Protein AF-A0A6I5RWN8-F1 (afdb_monomer)

pLDDT: mean 81.0, std 13.67, range [43.34, 94.75]

Organism: NCBI:txid2364649

Sequence (73 aa):
MEGRLITRVLAVDPANYQVTIEGPDKNPLVIQLTDKAKALHNLKVGDNVDIHVVRSIAYVLDTTIDGAPGVSN

Solvent-accessible surface area (backbone atoms only — not comparable to full-atom values): 4872 Å² total; per-residue (Å²): 90,78,47,78,46,78,34,39,29,70,41,75,39,80,92,77,38,33,39,28,28,46,36,99,84,71,43,82,38,79,42,82,58,58,90,83,56,76,63,55,89,77,62,52,68,68,40,77,44,81,44,80,44,79,50,85,86,86,84,83,85,82,78,82,78,88,63,83,85,80,80,84,129

Structure (mmCIF, N/CA/C/O backbone):
data_AF-A0A6I5RWN8-F1
#
_entry.id   AF-A0A6I5RWN8-F1
#
loop_
_atom_site.group_PDB
_atom_site.id
_atom_site.type_symbol
_atom_site.label_atom_id
_atom_site.label_alt_id
_atom_site.label_comp_id
_atom_site.label_asym_id
_atom_site.label_entity_id
_atom_site.label_seq_id
_atom_site.pdbx_PDB_ins_code
_atom_site.Cartn_x
_atom_site.Cartn_y
_atom_site.Cartn_z
_atom_site.occupancy
_atom_site.B_iso_or_equiv
_atom_site.auth_seq_id
_atom_site.auth_comp_id
_atom_site.auth_asym_id
_atom_site.auth_atom_id
_atom_site.pdbx_PDB_model_num
ATOM 1 N N . MET A 1 1 ? 13.897 -10.261 -10.997 1.00 59.81 1 MET A N 1
ATOM 2 C CA . MET A 1 1 ? 14.749 -9.938 -9.831 1.00 59.81 1 MET A CA 1
ATOM 3 C C . MET A 1 1 ? 13.883 -9.994 -8.592 1.00 59.81 1 MET A C 1
ATOM 5 O O . MET A 1 1 ? 12.814 -9.388 -8.597 1.00 59.81 1 MET A O 1
ATOM 9 N N . GLU A 1 2 ? 14.322 -10.719 -7.571 1.00 66.75 2 GLU A N 1
ATOM 10 C CA . GLU A 1 2 ? 13.665 -10.754 -6.264 1.00 66.75 2 GLU A CA 1
ATOM 11 C C . GLU A 1 2 ? 14.428 -9.831 -5.312 1.00 66.75 2 GLU A C 1
ATOM 13 O O . GLU A 1 2 ? 15.657 -9.864 -5.264 1.00 66.75 2 GLU A O 1
ATOM 18 N N . GLY A 1 3 ? 13.711 -8.955 -4.615 1.00 79.62 3 GLY A N 1
ATOM 19 C CA . GLY A 1 3 ? 14.270 -8.054 -3.611 1.00 79.62 3 GLY A CA 1
ATOM 20 C C . GLY A 1 3 ?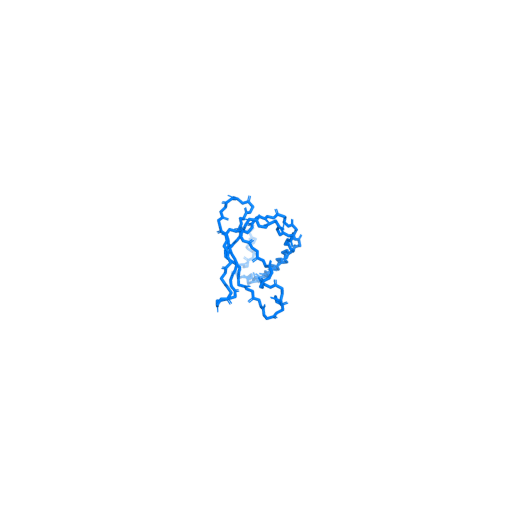 13.534 -8.217 -2.291 1.00 79.62 3 GLY A C 1
ATOM 21 O O . GLY A 1 3 ? 12.322 -8.410 -2.284 1.00 79.62 3 GLY A O 1
ATOM 22 N N . ARG A 1 4 ? 14.257 -8.126 -1.176 1.00 86.25 4 ARG A N 1
ATOM 23 C CA . ARG A 1 4 ? 13.690 -8.108 0.176 1.00 86.25 4 ARG A CA 1
ATOM 24 C C . ARG A 1 4 ? 13.937 -6.737 0.793 1.00 86.25 4 ARG A C 1
ATOM 26 O O . ARG A 1 4 ? 15.057 -6.236 0.715 1.00 86.25 4 ARG A O 1
ATOM 33 N N . LEU A 1 5 ? 12.911 -6.133 1.380 1.00 85.56 5 LEU A N 1
ATOM 34 C CA . LEU A 1 5 ? 12.992 -4.820 2.012 1.00 85.56 5 LEU A CA 1
ATOM 35 C C . LEU A 1 5 ? 12.274 -4.849 3.359 1.00 85.56 5 LEU A C 1
ATOM 37 O O . LEU A 1 5 ? 11.087 -5.156 3.416 1.00 85.56 5 LEU A O 1
ATOM 41 N N . ILE A 1 6 ? 12.986 -4.472 4.420 1.00 91.00 6 ILE A N 1
ATOM 42 C CA . ILE A 1 6 ? 12.383 -4.195 5.725 1.00 91.00 6 ILE A CA 1
ATOM 43 C C . ILE A 1 6 ? 12.085 -2.703 5.775 1.00 91.00 6 ILE A C 1
ATOM 45 O O . ILE A 1 6 ? 12.996 -1.891 5.615 1.00 91.00 6 ILE A O 1
ATOM 49 N N . THR A 1 7 ? 10.824 -2.341 5.972 1.00 91.31 7 THR A N 1
ATOM 50 C CA . THR A 1 7 ? 10.402 -0.940 5.983 1.00 91.31 7 THR A CA 1
ATOM 51 C C . THR A 1 7 ? 9.235 -0.690 6.927 1.00 91.31 7 THR A C 1
ATOM 53 O O . THR A 1 7 ? 8.625 -1.627 7.433 1.00 91.31 7 THR A O 1
ATOM 56 N N . ARG A 1 8 ? 8.921 0.581 7.176 1.00 93.69 8 ARG A N 1
ATOM 57 C CA . ARG A 1 8 ? 7.875 1.007 8.096 1.00 93.69 8 ARG A CA 1
ATOM 58 C C . ARG A 1 8 ? 6.546 1.241 7.394 1.00 93.69 8 ARG A C 1
ATOM 60 O O . ARG A 1 8 ? 6.489 1.826 6.313 1.00 93.69 8 ARG A O 1
ATOM 67 N N . VAL A 1 9 ? 5.467 0.859 8.064 1.00 93.94 9 VAL A N 1
ATOM 68 C CA . VAL A 1 9 ? 4.102 1.210 7.672 1.00 93.94 9 VAL A CA 1
ATOM 69 C C . VAL A 1 9 ? 3.816 2.660 8.044 1.00 93.94 9 VAL A C 1
ATOM 71 O O . VAL A 1 9 ? 3.931 3.051 9.206 1.00 93.94 9 VAL A O 1
ATOM 74 N N . LEU A 1 10 ? 3.411 3.449 7.054 1.00 94.75 10 LEU A N 1
ATOM 75 C CA . LEU A 1 10 ? 3.050 4.858 7.202 1.00 94.75 10 LEU A CA 1
ATOM 76 C C . LEU A 1 10 ? 1.532 5.049 7.317 1.00 94.75 10 LEU A C 1
ATOM 78 O O . LEU A 1 10 ? 1.086 5.926 8.051 1.00 94.75 10 LEU A O 1
ATOM 82 N N . ALA A 1 11 ? 0.739 4.229 6.621 1.00 93.94 11 ALA A N 1
ATOM 83 C CA . ALA A 1 11 ? -0.722 4.243 6.700 1.00 93.94 11 ALA A CA 1
ATOM 84 C C . ALA A 1 11 ? -1.315 2.873 6.337 1.00 93.94 11 ALA A C 1
ATOM 86 O O . ALA A 1 11 ? -0.724 2.120 5.562 1.00 93.94 11 ALA A O 1
ATOM 87 N N . VAL A 1 12 ? -2.502 2.571 6.867 1.00 92.12 12 VAL A N 1
ATOM 88 C CA . VAL A 1 12 ? -3.276 1.362 6.548 1.00 92.12 12 VAL A CA 1
ATOM 89 C C . VAL A 1 12 ? -4.702 1.786 6.214 1.00 92.12 12 VAL A C 1
ATOM 91 O O . VAL A 1 12 ? -5.338 2.466 7.016 1.00 92.12 12 VAL A O 1
ATOM 94 N N . ASP A 1 13 ? -5.202 1.373 5.051 1.00 91.50 13 ASP A N 1
ATOM 95 C CA . ASP A 1 13 ? -6.575 1.586 4.596 1.00 91.50 13 ASP A CA 1
ATOM 96 C C . ASP A 1 13 ? -7.255 0.225 4.346 1.00 91.50 13 ASP A C 1
ATOM 98 O O . ASP A 1 13 ? -7.170 -0.342 3.251 1.00 91.50 13 ASP A O 1
ATOM 102 N N . PRO A 1 14 ? -7.934 -0.335 5.363 1.00 87.44 14 PRO A N 1
ATOM 103 C CA . PRO A 1 14 ? -8.621 -1.616 5.244 1.00 87.44 14 PRO A CA 1
ATOM 104 C C . PRO A 1 14 ? -9.859 -1.563 4.346 1.00 87.44 14 PRO A C 1
ATOM 106 O O . PRO A 1 14 ? -10.259 -2.597 3.821 1.00 87.44 14 PRO A O 1
ATOM 109 N N . ALA A 1 15 ? -10.478 -0.388 4.180 1.00 89.44 15 ALA A N 1
ATOM 110 C CA . ALA A 1 15 ? -11.683 -0.241 3.368 1.00 89.44 15 ALA A CA 1
ATOM 111 C C . ALA A 1 15 ? -11.356 -0.412 1.881 1.00 89.44 15 ALA A C 1
ATOM 113 O O . ALA A 1 15 ? -12.113 -1.047 1.149 1.00 89.44 15 ALA A O 1
ATOM 114 N N . ASN A 1 16 ? -10.194 0.095 1.465 1.00 90.00 16 ASN A N 1
ATOM 115 C CA . ASN A 1 16 ? -9.712 -0.006 0.091 1.00 90.00 16 ASN A CA 1
ATOM 116 C C . ASN A 1 16 ? -8.641 -1.095 -0.112 1.00 90.00 16 ASN A C 1
ATOM 118 O O . ASN A 1 16 ? -8.112 -1.237 -1.215 1.00 90.00 16 ASN A O 1
ATOM 122 N N . TYR A 1 17 ? -8.320 -1.879 0.926 1.00 90.94 17 TYR A N 1
ATOM 123 C CA . TYR A 1 17 ? -7.250 -2.886 0.916 1.00 90.94 17 TYR A CA 1
ATOM 124 C C . TYR A 1 17 ? -5.895 -2.311 0.471 1.00 90.94 17 TYR A C 1
ATOM 126 O O . TYR A 1 17 ? -5.160 -2.927 -0.300 1.00 90.94 17 TYR A O 1
ATOM 134 N N . GLN A 1 18 ? -5.556 -1.120 0.958 1.00 92.81 18 GLN A N 1
ATOM 135 C CA . GLN A 1 18 ? -4.316 -0.427 0.619 1.00 92.81 18 GLN A CA 1
ATOM 136 C C . GLN A 1 18 ? -3.444 -0.225 1.853 1.00 92.81 18 GLN A C 1
ATOM 138 O O . GLN A 1 18 ? -3.928 -0.016 2.965 1.00 92.81 18 GLN A O 1
ATOM 143 N N . VAL A 1 19 ? -2.130 -0.282 1.654 1.00 92.25 19 VAL A N 1
ATOM 144 C CA . VAL A 1 19 ? -1.143 0.028 2.692 1.00 92.25 19 VAL A CA 1
ATOM 145 C C . VAL A 1 19 ? -0.105 0.964 2.112 1.00 92.25 19 VAL A C 1
ATOM 147 O O . VAL A 1 19 ? 0.421 0.723 1.027 1.00 92.25 19 VAL A O 1
ATOM 150 N N . THR A 1 20 ? 0.217 2.010 2.862 1.00 94.31 20 THR A N 1
ATOM 151 C CA . THR A 1 20 ? 1.297 2.932 2.526 1.00 94.31 20 THR A CA 1
ATOM 152 C C . THR A 1 20 ? 2.511 2.593 3.369 1.00 94.31 20 THR A C 1
ATOM 154 O O . THR A 1 20 ? 2.436 2.568 4.598 1.00 94.31 20 THR A O 1
ATOM 157 N N . ILE A 1 21 ? 3.638 2.358 2.711 1.00 93.31 21 ILE A N 1
ATOM 158 C CA . ILE A 1 21 ? 4.920 2.035 3.338 1.00 93.31 21 ILE A CA 1
ATOM 159 C C . ILE A 1 21 ? 5.969 3.084 2.988 1.00 93.31 21 ILE A C 1
ATOM 161 O O . ILE A 1 21 ? 5.841 3.803 1.996 1.00 93.31 21 ILE A O 1
ATOM 165 N N . GLU A 1 22 ? 7.034 3.149 3.777 1.00 93.19 22 GLU A N 1
ATOM 166 C CA . GLU A 1 22 ? 8.222 3.910 3.409 1.00 93.19 22 GLU A CA 1
ATOM 167 C C . GLU A 1 22 ? 8.989 3.155 2.304 1.00 93.19 22 GLU A C 1
ATOM 169 O O . GLU A 1 22 ? 9.363 1.991 2.440 1.00 93.19 22 GLU A O 1
ATOM 174 N N . GLY A 1 23 ? 9.174 3.778 1.147 1.00 86.56 23 GLY A N 1
ATOM 175 C CA . GLY A 1 23 ? 9.981 3.221 0.068 1.00 86.56 23 GLY A CA 1
ATOM 176 C C . GLY A 1 23 ? 11.481 3.269 0.387 1.00 86.56 23 GLY A C 1
ATOM 177 O O . GLY A 1 23 ? 11.901 3.973 1.307 1.00 86.56 23 GLY A O 1
ATOM 178 N N . PRO A 1 24 ? 12.322 2.579 -0.403 1.00 83.88 24 PRO A N 1
ATOM 179 C CA . PRO A 1 24 ? 13.777 2.596 -0.219 1.00 83.88 24 PRO A CA 1
ATOM 180 C C . PRO A 1 24 ? 14.379 4.012 -0.297 1.00 83.88 24 PRO A C 1
ATOM 182 O O . PRO A 1 24 ? 15.359 4.298 0.384 1.00 83.88 24 PRO A O 1
ATOM 185 N N . ASP A 1 25 ? 13.746 4.919 -1.047 1.00 86.69 25 ASP A N 1
ATOM 186 C CA . ASP A 1 25 ? 14.165 6.320 -1.194 1.00 86.69 25 ASP A CA 1
ATOM 187 C C . ASP A 1 25 ? 13.495 7.268 -0.178 1.00 86.69 25 ASP A C 1
ATOM 189 O O . ASP A 1 25 ? 13.451 8.477 -0.393 1.00 86.69 25 ASP A O 1
ATOM 193 N N . LYS A 1 26 ? 12.919 6.732 0.911 1.00 87.62 26 LYS A N 1
ATOM 194 C CA . LYS A 1 26 ? 12.105 7.457 1.915 1.00 87.62 26 LYS A CA 1
ATOM 195 C C . LYS A 1 26 ? 10.828 8.111 1.377 1.00 87.62 26 LYS A C 1
ATOM 197 O O . LYS A 1 26 ? 10.172 8.878 2.078 1.00 87.62 26 LYS A O 1
ATOM 202 N N . ASN A 1 27 ? 10.448 7.791 0.144 1.00 91.69 27 ASN A N 1
ATOM 203 C CA . ASN A 1 27 ? 9.196 8.248 -0.445 1.00 91.69 27 ASN A CA 1
ATOM 204 C C . ASN A 1 27 ? 8.047 7.300 -0.067 1.00 91.69 27 ASN A C 1
ATOM 206 O O . ASN A 1 27 ? 8.248 6.084 -0.093 1.00 91.69 27 ASN A O 1
ATOM 210 N N . PRO A 1 28 ? 6.843 7.808 0.246 1.00 93.25 28 PRO A N 1
ATOM 211 C CA . PRO A 1 28 ? 5.685 6.960 0.502 1.00 93.25 28 PRO A CA 1
ATOM 212 C C . PRO A 1 28 ? 5.308 6.156 -0.744 1.00 93.25 28 PRO A C 1
ATOM 214 O O . PRO A 1 28 ? 5.148 6.719 -1.827 1.00 93.25 28 PRO A O 1
ATOM 217 N N . LEU A 1 29 ? 5.127 4.848 -0.583 1.00 91.38 29 LEU A N 1
ATOM 218 C CA . LEU A 1 29 ? 4.660 3.953 -1.635 1.00 91.38 29 LEU A CA 1
ATOM 219 C C . LEU A 1 29 ? 3.348 3.302 -1.207 1.00 91.38 29 LEU A C 1
ATOM 221 O O . LEU A 1 29 ? 3.286 2.662 -0.158 1.00 91.38 29 LEU A O 1
ATOM 225 N N . VAL A 1 30 ? 2.314 3.446 -2.034 1.00 93.06 30 VAL A N 1
ATOM 226 C CA . VAL A 1 30 ? 1.014 2.797 -1.829 1.00 93.06 30 VAL A CA 1
ATOM 227 C C . VAL A 1 30 ? 1.021 1.435 -2.515 1.00 93.06 30 VAL A C 1
ATOM 229 O O . VAL A 1 30 ? 1.341 1.328 -3.699 1.00 93.06 30 VAL A O 1
ATOM 232 N N . ILE A 1 31 ? 0.665 0.393 -1.770 1.00 89.19 31 ILE A N 1
ATOM 233 C CA . ILE A 1 31 ? 0.555 -0.978 -2.261 1.00 89.19 31 ILE A CA 1
ATOM 234 C C . ILE A 1 31 ? -0.903 -1.412 -2.177 1.00 89.19 31 ILE A C 1
ATOM 236 O O . ILE A 1 31 ? -1.506 -1.392 -1.102 1.00 89.19 31 ILE A O 1
ATOM 240 N N . GLN A 1 32 ? -1.440 -1.860 -3.310 1.00 91.44 32 GLN A N 1
ATOM 241 C CA . GLN A 1 32 ? -2.721 -2.550 -3.352 1.00 91.44 32 GLN A CA 1
ATOM 242 C C . GLN A 1 32 ? -2.538 -3.992 -2.885 1.00 91.44 32 GLN A C 1
ATOM 244 O O . GLN A 1 32 ? -1.743 -4.750 -3.445 1.00 91.44 32 GLN A O 1
ATOM 249 N N . LEU A 1 33 ? -3.297 -4.382 -1.870 1.00 88.88 33 LEU A N 1
ATOM 250 C CA . LEU A 1 33 ? -3.317 -5.749 -1.384 1.00 88.88 33 LEU A CA 1
ATOM 251 C C . LEU A 1 33 ? -4.338 -6.575 -2.157 1.00 88.88 33 LEU A C 1
ATOM 253 O O . LEU A 1 33 ? -5.381 -6.086 -2.591 1.00 88.88 33 LEU A O 1
ATOM 257 N N . THR A 1 34 ? -4.016 -7.857 -2.291 1.00 87.50 34 THR A N 1
ATOM 258 C CA . THR A 1 34 ? -4.957 -8.878 -2.752 1.00 87.50 34 THR A CA 1
ATOM 259 C C . THR A 1 34 ? -5.676 -9.491 -1.554 1.00 87.50 34 THR A C 1
ATOM 261 O O . THR A 1 34 ? -5.233 -9.389 -0.410 1.00 87.50 34 THR A O 1
ATOM 264 N N . ASP A 1 35 ? -6.741 -10.225 -1.826 1.00 83.50 35 ASP A N 1
ATOM 265 C CA . ASP A 1 35 ? -7.516 -11.062 -0.906 1.00 83.50 35 ASP A CA 1
ATOM 266 C C . ASP A 1 35 ? -6.677 -12.117 -0.147 1.00 83.50 35 ASP A C 1
ATOM 268 O O . ASP A 1 35 ? -7.103 -12.649 0.883 1.00 83.50 35 ASP A O 1
ATOM 272 N N . LYS A 1 36 ? -5.433 -12.371 -0.575 1.00 83.75 36 LYS A N 1
ATOM 273 C CA . LYS A 1 36 ? -4.465 -13.182 0.182 1.00 83.75 36 LYS A CA 1
ATOM 274 C C . LYS A 1 36 ? -3.941 -12.487 1.440 1.00 83.75 36 LYS A C 1
ATOM 276 O O . LYS A 1 36 ? -3.438 -13.171 2.332 1.00 83.75 36 LYS A O 1
ATOM 281 N N . ALA A 1 37 ? -4.068 -11.164 1.551 1.00 81.12 37 ALA A N 1
ATOM 282 C CA . ALA A 1 37 ? -3.619 -10.373 2.696 1.00 81.12 37 ALA A CA 1
ATOM 283 C C . ALA A 1 37 ? -4.570 -10.502 3.902 1.00 81.12 37 ALA A C 1
ATOM 285 O O . ALA A 1 37 ? -5.059 -9.519 4.457 1.00 81.12 37 ALA A O 1
ATOM 286 N N . LYS A 1 38 ? -4.819 -11.740 4.342 1.00 79.00 38 LYS A N 1
ATOM 287 C CA . LYS A 1 38 ? -5.782 -12.055 5.407 1.00 79.00 38 LYS A CA 1
ATOM 288 C C . LYS A 1 38 ? -5.429 -11.420 6.749 1.00 79.00 38 LYS A C 1
ATOM 290 O O . LYS A 1 38 ? -6.321 -11.219 7.557 1.00 79.00 38 LYS A O 1
ATOM 295 N N . ALA A 1 39 ? -4.158 -11.094 6.977 1.00 80.19 39 ALA A N 1
ATOM 296 C CA . ALA A 1 39 ? -3.660 -10.492 8.211 1.00 80.19 39 ALA A CA 1
ATOM 297 C C . ALA A 1 39 ? -3.627 -8.950 8.189 1.00 80.19 39 ALA A C 1
ATOM 299 O O . ALA A 1 39 ? -3.084 -8.359 9.118 1.00 80.19 39 ALA A O 1
ATOM 300 N N . LEU A 1 40 ? -4.201 -8.288 7.171 1.00 80.31 40 LEU A N 1
ATOM 301 C CA . LEU A 1 40 ? -4.206 -6.819 7.070 1.00 80.31 40 LEU A CA 1
ATOM 302 C C . LEU A 1 40 ? -4.759 -6.139 8.331 1.00 80.31 40 LEU A C 1
ATOM 304 O O . LEU A 1 40 ? -4.230 -5.127 8.771 1.00 80.31 40 LEU A O 1
ATOM 308 N N . HIS A 1 41 ? -5.785 -6.725 8.947 1.00 83.12 41 HIS A N 1
ATOM 309 C CA . HIS A 1 41 ? -6.411 -6.203 10.163 1.00 83.12 41 HIS A CA 1
ATOM 310 C C . HIS A 1 41 ? -5.474 -6.163 11.386 1.00 83.12 41 HIS A C 1
ATOM 312 O O . HIS A 1 41 ? -5.768 -5.463 12.350 1.00 83.12 41 HIS A O 1
ATOM 318 N N . ASN A 1 42 ? -4.358 -6.898 11.357 1.00 87.19 42 ASN A N 1
ATOM 319 C CA . ASN A 1 42 ? -3.360 -6.887 12.426 1.00 87.19 42 ASN A CA 1
ATOM 320 C C . ASN A 1 42 ? -2.282 -5.817 12.222 1.00 87.19 42 ASN A C 1
ATOM 322 O O . ASN A 1 42 ? -1.529 -5.549 13.155 1.00 87.19 42 ASN A O 1
ATOM 326 N N . LEU A 1 43 ? -2.197 -5.230 11.024 1.00 88.00 43 LEU A N 1
ATOM 327 C CA . LEU A 1 43 ? -1.155 -4.281 10.661 1.00 88.00 43 LEU A CA 1
ATOM 328 C C . LEU A 1 43 ? -1.460 -2.889 11.215 1.00 88.00 43 LEU A C 1
ATOM 330 O O . LEU A 1 43 ? -2.571 -2.378 11.057 1.00 88.00 43 LEU A O 1
ATOM 334 N N . LYS A 1 44 ? -0.461 -2.252 11.826 1.00 90.31 44 LYS A N 1
ATOM 335 C CA . LYS A 1 44 ?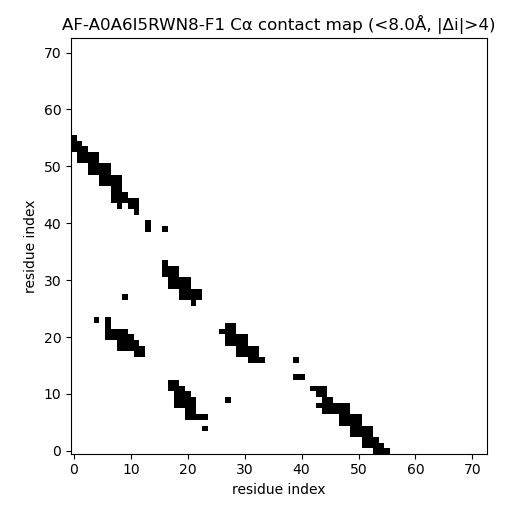 -0.582 -0.919 12.418 1.00 90.31 44 LYS A CA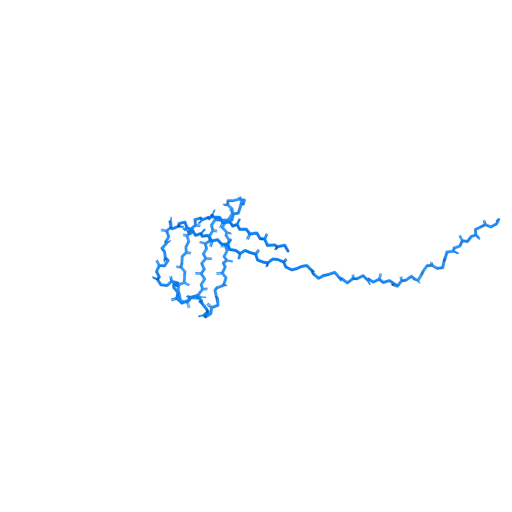 1
ATOM 336 C C . LYS A 1 44 ? 0.437 0.045 11.829 1.00 90.31 44 LYS A C 1
ATOM 338 O O . LYS A 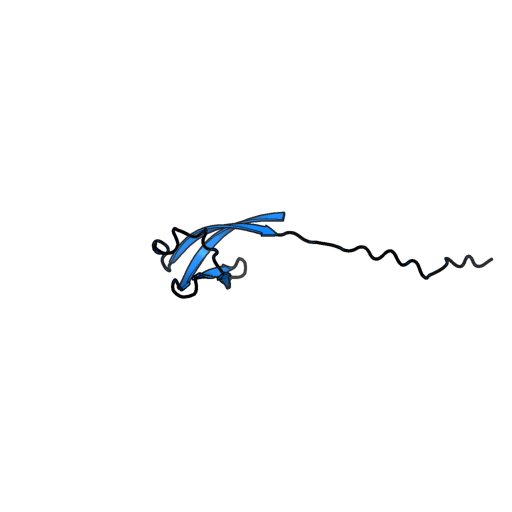1 44 ? 1.508 -0.333 11.359 1.00 90.31 44 LYS A O 1
ATOM 343 N N . VAL A 1 45 ? 0.101 1.331 11.880 1.00 93.00 45 VAL A N 1
ATOM 344 C CA . VAL A 1 45 ? 1.045 2.399 11.538 1.00 93.00 45 VAL A CA 1
ATOM 345 C C . VAL A 1 45 ? 2.225 2.356 12.507 1.00 93.00 45 VAL A C 1
ATOM 347 O O . VAL A 1 45 ? 2.031 2.273 13.718 1.00 93.00 45 VAL A O 1
ATOM 350 N N . GLY A 1 46 ? 3.441 2.420 11.968 1.00 92.38 46 GLY A N 1
ATOM 351 C CA . GLY A 1 46 ? 4.684 2.295 12.726 1.00 92.38 46 GLY A CA 1
ATOM 352 C C . GLY A 1 46 ? 5.273 0.883 12.764 1.00 92.38 46 GLY A C 1
ATOM 353 O O . GLY A 1 46 ? 6.442 0.753 13.127 1.00 92.38 46 GLY A O 1
ATOM 354 N N . ASP A 1 47 ? 4.531 -0.146 12.344 1.00 92.25 47 ASP A N 1
ATOM 355 C CA . ASP A 1 47 ? 5.061 -1.509 12.264 1.00 92.25 47 ASP A CA 1
ATOM 356 C C . ASP A 1 47 ? 6.199 -1.592 11.241 1.00 92.25 47 ASP A C 1
ATOM 358 O O . ASP A 1 47 ? 6.140 -0.982 10.169 1.00 92.25 47 ASP A O 1
ATOM 362 N N . ASN A 1 48 ? 7.231 -2.378 11.560 1.00 91.19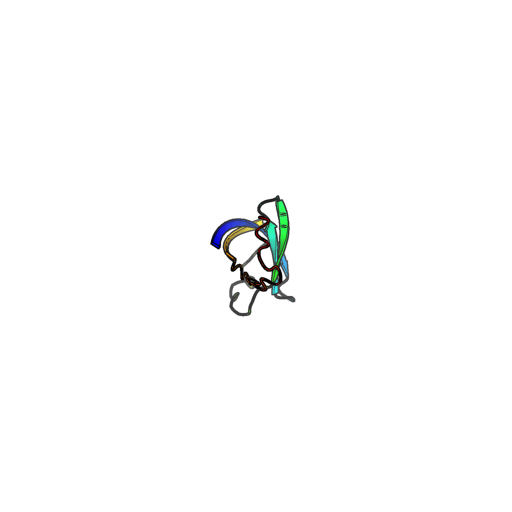 48 ASN A N 1
ATOM 363 C CA . ASN A 1 48 ? 8.226 -2.787 10.575 1.00 91.19 48 ASN A CA 1
ATOM 364 C C . ASN A 1 48 ? 7.737 -4.052 9.872 1.00 91.19 48 ASN A C 1
ATOM 366 O O . ASN A 1 48 ? 7.478 -5.071 10.512 1.00 91.19 48 ASN A O 1
ATOM 370 N N . VAL A 1 49 ? 7.646 -3.983 8.552 1.00 89.38 49 VAL A N 1
ATOM 371 C CA . VAL A 1 49 ? 7.224 -5.073 7.680 1.00 89.38 49 VAL A CA 1
ATOM 372 C C . VAL A 1 49 ? 8.383 -5.547 6.825 1.00 89.38 49 VAL A C 1
ATOM 374 O O . VAL A 1 49 ? 9.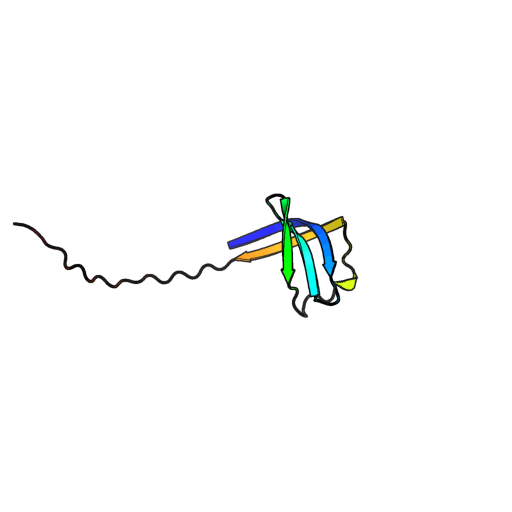189 -4.752 6.348 1.00 89.38 49 VAL A O 1
ATOM 377 N N . ASP A 1 50 ? 8.447 -6.857 6.624 1.00 89.62 50 ASP A N 1
ATOM 378 C CA . ASP A 1 50 ? 9.393 -7.506 5.728 1.00 89.62 50 ASP A CA 1
ATOM 379 C C . ASP A 1 50 ? 8.697 -7.848 4.406 1.00 89.62 50 ASP A C 1
ATOM 381 O O . ASP A 1 50 ? 7.775 -8.666 4.365 1.00 89.62 50 ASP A O 1
ATOM 385 N N . ILE A 1 51 ? 9.107 -7.182 3.330 1.00 86.25 51 ILE A N 1
ATOM 386 C CA . ILE A 1 51 ? 8.441 -7.223 2.030 1.00 86.25 51 ILE A CA 1
ATOM 387 C C . ILE A 1 51 ? 9.334 -7.923 1.016 1.00 86.25 51 ILE A C 1
ATOM 389 O O . ILE A 1 51 ? 10.459 -7.498 0.758 1.00 86.25 51 ILE A O 1
ATOM 393 N N . HIS A 1 52 ? 8.783 -8.952 0.374 1.00 86.69 52 HIS A N 1
ATOM 394 C CA . HIS A 1 52 ? 9.389 -9.612 -0.776 1.00 86.69 52 HIS A CA 1
ATOM 395 C C . HIS A 1 52 ? 8.785 -9.048 -2.064 1.00 86.69 52 HIS A C 1
ATOM 397 O O . HIS A 1 52 ? 7.582 -9.148 -2.302 1.00 86.69 52 HIS A O 1
ATOM 403 N N . VAL A 1 53 ? 9.627 -8.442 -2.895 1.00 81.56 53 VAL A N 1
ATOM 404 C CA . VAL A 1 53 ? 9.252 -7.819 -4.162 1.00 81.56 53 VAL A CA 1
ATOM 405 C C . VAL A 1 53 ? 9.776 -8.668 -5.307 1.00 81.56 53 VAL A C 1
ATOM 407 O O . VAL 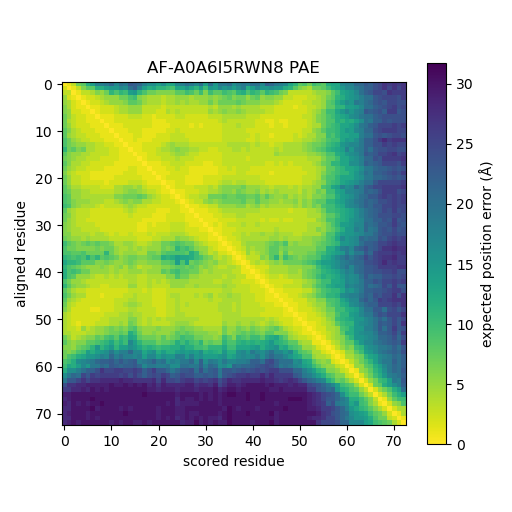A 1 53 ? 10.985 -8.810 -5.483 1.00 81.56 53 VAL A O 1
ATOM 410 N N . VAL A 1 54 ? 8.865 -9.178 -6.130 1.00 80.69 54 VAL A N 1
ATOM 411 C CA . VAL A 1 54 ? 9.201 -9.880 -7.370 1.00 80.69 54 VAL A CA 1
ATOM 412 C C . VAL A 1 54 ? 8.981 -8.919 -8.533 1.00 80.69 54 VAL A C 1
ATOM 414 O O . VAL A 1 54 ? 7.857 -8.496 -8.792 1.00 80.69 54 VAL A O 1
ATOM 417 N N . ARG A 1 55 ? 10.059 -8.548 -9.233 1.00 76.44 55 ARG A N 1
ATOM 418 C CA . ARG A 1 55 ? 9.993 -7.758 -10.472 1.00 76.44 55 ARG A CA 1
ATOM 419 C C . ARG A 1 55 ? 10.329 -8.625 -11.676 1.00 76.44 55 ARG A C 1
ATOM 421 O O . ARG A 1 55 ? 11.434 -9.174 -11.754 1.00 76.44 55 ARG A O 1
ATOM 428 N N . SER A 1 56 ? 9.406 -8.663 -12.629 1.00 77.19 56 SER A N 1
ATOM 429 C CA . SER A 1 56 ? 9.582 -9.291 -13.938 1.00 77.19 56 SER A CA 1
ATOM 430 C C . SER A 1 56 ? 9.679 -8.206 -15.003 1.00 77.19 56 SER A C 1
ATOM 432 O O . SER A 1 56 ? 8.843 -7.309 -15.054 1.00 77.19 56 SER A O 1
ATOM 434 N N . ILE A 1 57 ? 10.715 -8.285 -15.832 1.00 76.62 57 ILE A N 1
ATOM 435 C CA . ILE A 1 57 ? 10.925 -7.418 -16.993 1.00 76.62 57 ILE A CA 1
ATOM 436 C C . ILE A 1 57 ? 10.654 -8.258 -18.241 1.00 76.62 57 ILE A C 1
ATOM 438 O O . ILE A 1 57 ? 11.213 -9.344 -18.379 1.00 76.62 57 ILE A O 1
ATOM 442 N N . ALA A 1 58 ? 9.766 -7.790 -19.115 1.00 75.00 58 ALA A N 1
ATOM 443 C CA . ALA A 1 58 ? 9.527 -8.399 -20.418 1.00 75.00 58 ALA A CA 1
ATOM 444 C C . ALA A 1 58 ? 10.153 -7.493 -21.481 1.00 75.00 58 ALA A C 1
ATOM 446 O O . ALA A 1 58 ? 9.779 -6.327 -21.591 1.00 75.00 58 ALA A O 1
ATOM 447 N N . TYR A 1 59 ? 11.117 -8.019 -22.234 1.00 72.75 59 TYR A N 1
ATOM 448 C CA . TYR A 1 59 ? 11.711 -7.325 -23.373 1.00 72.75 59 TYR A CA 1
ATOM 449 C C . TYR A 1 59 ? 11.211 -7.969 -24.662 1.00 72.75 59 TYR A C 1
ATOM 451 O O . TYR A 1 59 ? 11.243 -9.192 -24.794 1.00 72.75 59 TYR A O 1
ATOM 459 N N . VAL A 1 60 ? 10.772 -7.146 -25.610 1.00 72.75 60 VAL A N 1
ATOM 460 C CA . VAL A 1 60 ? 10.526 -7.559 -26.994 1.00 72.75 60 VAL A CA 1
ATOM 461 C C . VAL A 1 60 ? 11.712 -7.060 -27.811 1.00 72.75 60 VAL A C 1
ATOM 463 O O . VAL A 1 60 ? 11.956 -5.856 -27.861 1.00 72.75 60 VAL A O 1
ATOM 466 N N . LEU A 1 61 ? 12.484 -7.980 -28.396 1.00 68.31 61 LEU A N 1
ATOM 467 C CA . LEU A 1 61 ? 13.527 -7.642 -29.361 1.00 68.31 61 LEU A CA 1
ATOM 468 C C . LEU A 1 61 ? 12.877 -7.578 -30.743 1.00 68.31 61 LEU A C 1
ATOM 470 O O . LEU A 1 61 ? 12.568 -8.611 -31.332 1.00 68.31 61 LEU A O 1
ATOM 474 N N . ASP A 1 62 ? 12.652 -6.365 -31.233 1.00 64.94 62 ASP A N 1
ATOM 475 C CA . ASP A 1 62 ? 12.233 -6.139 -32.611 1.00 64.94 62 ASP A CA 1
ATOM 476 C C . ASP A 1 62 ? 13.468 -6.271 -33.517 1.00 64.94 62 ASP A C 1
ATOM 478 O O . ASP A 1 62 ? 14.373 -5.436 -33.487 1.00 64.94 62 ASP A O 1
ATOM 482 N N . THR A 1 63 ? 13.561 -7.379 -34.257 1.00 64.44 63 THR A N 1
ATOM 483 C CA . THR A 1 63 ? 14.637 -7.640 -35.228 1.00 64.44 63 THR A CA 1
ATOM 484 C C . THR A 1 63 ? 14.210 -7.282 -36.647 1.00 64.44 63 THR A C 1
ATOM 486 O O . THR A 1 63 ? 14.592 -7.981 -37.590 1.00 64.44 63 THR A O 1
ATOM 489 N N . THR A 1 64 ? 13.408 -6.234 -36.834 1.00 54.16 64 THR A N 1
ATOM 490 C CA . THR A 1 64 ? 13.168 -5.702 -38.178 1.00 54.16 64 THR A CA 1
ATOM 491 C C . THR A 1 64 ? 14.461 -5.047 -38.679 1.00 54.16 64 THR A C 1
ATOM 493 O O . THR A 1 64 ? 14.687 -3.847 -38.547 1.00 54.16 64 THR A O 1
ATOM 496 N N . ILE A 1 65 ? 15.365 -5.873 -39.211 1.00 60.09 65 ILE A N 1
ATOM 497 C CA . ILE A 1 65 ? 16.501 -5.443 -40.020 1.00 60.09 65 ILE A CA 1
ATOM 498 C C . ILE A 1 65 ? 15.921 -5.020 -41.374 1.00 60.09 65 ILE A C 1
ATOM 500 O O . ILE A 1 65 ? 15.910 -5.798 -42.320 1.00 60.09 65 ILE A O 1
ATOM 504 N N . ASP A 1 66 ? 15.426 -3.786 -41.460 1.00 56.69 66 ASP A N 1
ATOM 505 C CA . ASP A 1 66 ? 15.101 -3.112 -42.731 1.00 56.69 66 ASP A CA 1
ATOM 506 C C . ASP A 1 66 ? 16.231 -2.148 -43.139 1.00 56.69 66 ASP A C 1
ATOM 508 O O . ASP A 1 66 ? 16.037 -1.023 -43.593 1.00 56.69 66 ASP A O 1
ATOM 512 N N . GLY A 1 67 ? 17.469 -2.588 -42.923 1.00 54.78 67 GLY A N 1
ATOM 513 C CA . GLY A 1 67 ? 18.671 -1.886 -43.347 1.00 54.78 67 GLY A CA 1
ATOM 514 C C . GLY A 1 67 ? 19.629 -2.886 -43.960 1.00 54.78 67 GLY A C 1
ATOM 515 O O . GLY A 1 67 ? 20.461 -3.454 -43.256 1.00 54.78 67 GLY A O 1
ATOM 516 N N . ALA A 1 68 ? 19.492 -3.136 -45.262 1.00 54.75 68 ALA A N 1
ATOM 517 C CA . ALA A 1 68 ? 20.476 -3.903 -46.018 1.00 54.75 68 ALA A CA 1
ATOM 518 C C . ALA A 1 68 ? 21.890 -3.344 -45.729 1.00 54.75 68 ALA A C 1
ATOM 520 O O . ALA A 1 68 ? 22.092 -2.131 -45.848 1.00 54.75 68 ALA A O 1
ATOM 521 N N . PRO A 1 69 ? 22.878 -4.174 -45.349 1.00 54.47 69 PRO A N 1
ATOM 522 C CA . PRO A 1 69 ? 24.239 -3.696 -45.165 1.00 54.47 69 PRO A CA 1
ATOM 523 C C . PRO A 1 69 ? 24.835 -3.347 -46.535 1.00 54.47 69 PRO A C 1
ATOM 525 O O . PRO A 1 69 ? 25.078 -4.220 -47.366 1.00 54.47 69 PRO A O 1
ATOM 528 N N . GLY A 1 70 ? 25.056 -2.056 -46.784 1.00 49.25 70 GLY A N 1
ATOM 529 C CA . GLY A 1 70 ? 25.800 -1.586 -47.947 1.00 49.25 70 GLY A CA 1
ATOM 530 C C . GLY A 1 70 ? 27.296 -1.803 -47.739 1.00 49.25 70 GLY A C 1
ATOM 531 O O . GLY A 1 70 ? 27.896 -1.176 -46.869 1.00 49.25 70 GLY A O 1
ATOM 532 N N . VAL A 1 71 ? 27.906 -2.671 -48.546 1.00 53.88 71 VAL A N 1
ATOM 533 C CA . VAL A 1 71 ? 29.361 -2.685 -48.735 1.00 53.88 71 VAL A CA 1
ATOM 534 C C . VAL A 1 71 ? 29.689 -1.715 -49.871 1.00 53.88 71 VAL A C 1
ATOM 536 O O . VAL A 1 71 ? 29.244 -1.910 -51.000 1.00 53.88 71 VAL A O 1
ATOM 539 N N . SER A 1 72 ? 30.412 -0.634 -49.573 1.00 48.50 72 SER A N 1
ATOM 540 C CA . SER A 1 72 ? 31.016 0.200 -50.619 1.00 48.50 72 SER A CA 1
ATOM 541 C C . SER A 1 72 ? 32.295 -0.485 -51.082 1.00 48.50 72 SER A C 1
ATOM 543 O O . SER A 1 72 ? 33.164 -0.769 -50.257 1.00 48.50 72 SER A O 1
ATOM 545 N N . ASN A 1 73 ? 32.378 -0.757 -52.383 1.00 43.34 73 ASN A N 1
ATOM 546 C CA . ASN A 1 73 ? 33.632 -1.045 -53.079 1.00 43.34 73 ASN A CA 1
ATOM 547 C C . ASN A 1 73 ? 34.287 0.261 -53.544 1.00 43.34 73 ASN A C 1
ATOM 549 O O . ASN A 1 73 ? 33.547 1.271 -53.635 1.00 43.34 73 ASN A O 1
#

Radius of gyration: 21.58 Å; Cα contacts (8 Å, |Δi|>4): 95; chains: 1; bounding box: 45×21×66 Å

Mean predicted aligned error: 10.78 Å

Nearest PDB structures (foldseek):
  5m32-assembly1_g  TM=7.363E-01  e=1.052E-01  Homo sapiens
  1gut-assembly1_C  TM=6.748E-01  e=2.335E-01  Clostridium pasteurianum
  7pxd-assembly1_C  TM=6.950E-01  e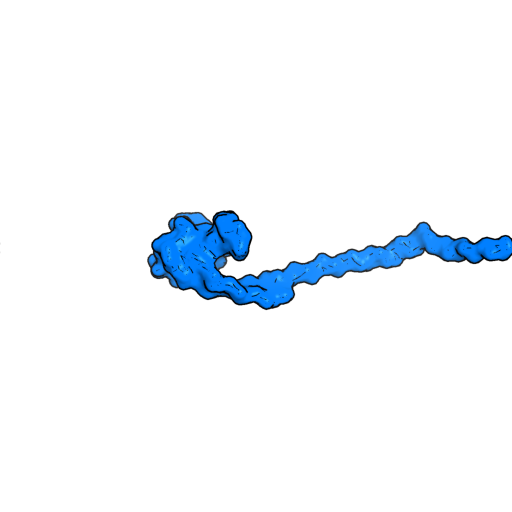=2.984E-01  Mycobacterium tuberculosis
  9bjf-assembly1_E  TM=5.717E-01  e=9.563E-01  Eubacterium limosum
  3wo2-assembly3_C  TM=3.125E-01  e=2.399E+00  Homo sapiens

Foldseek 3Di:
DKDKDWWFWADADPVQQWTWTQDPVRDIDIDRDDPVPPCSVVDDGGDTDIDIDDDDDDDDDDPPCPDDDDDDD

Secondary structure (DSSP, 8-state):
-EEEEEEEEEEEETTTTEEEEE-TTS-EEEEEPPTT-TTGGG--TT-EEEEEEE--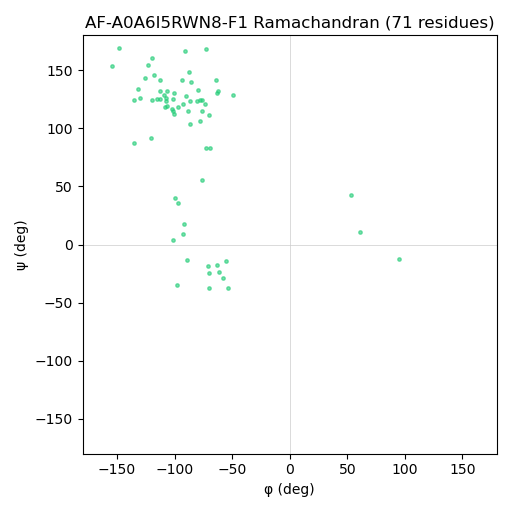-----------------